Protein AF-A0A165RHS5-F1 (afdb_monomer)

Sequence (74 aa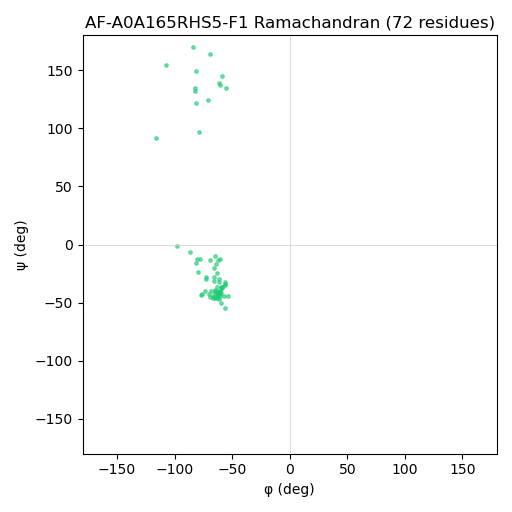):
MNMATAAAAIAGKAVTDRSADEAKLLTGTKAALDWVGVMRSKCLELAEDPGTDFTLDASWPECPPAVVALVERF

Mean predicted aligned error: 3.45 Å

Structure (mmCIF, N/CA/C/O backbone):
data_AF-A0A165RHS5-F1
#
_entry.id   AF-A0A165RHS5-F1
#
loop_
_atom_site.group_PDB
_atom_site.id
_atom_site.type_symbol
_atom_site.label_atom_id
_atom_site.label_alt_id
_atom_site.label_comp_id
_atom_site.label_asym_id
_atom_site.label_entity_id
_atom_site.label_seq_id
_atom_site.pdbx_PDB_ins_code
_atom_site.Cartn_x
_atom_site.Cartn_y
_atom_site.Cartn_z
_atom_site.occupancy
_atom_site.B_iso_or_equiv
_atom_site.auth_seq_id
_atom_site.aut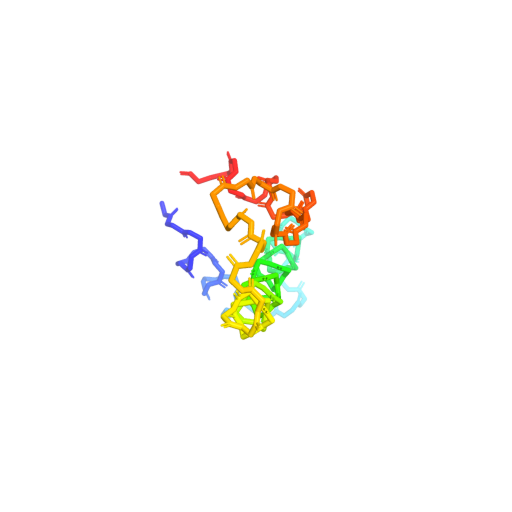h_comp_id
_atom_site.auth_asym_id
_atom_site.auth_atom_id
_atom_site.pdbx_PDB_model_num
ATOM 1 N N . MET A 1 1 ? 6.484 1.568 17.561 1.00 77.38 1 MET A N 1
ATOM 2 C CA . MET A 1 1 ? 5.932 0.292 17.041 1.00 77.38 1 MET A CA 1
ATOM 3 C C . MET A 1 1 ? 5.887 0.432 15.533 1.00 77.38 1 MET A C 1
ATOM 5 O O . MET A 1 1 ? 5.438 1.480 15.111 1.00 77.38 1 MET A O 1
ATOM 9 N N . ASN A 1 2 ? 6.389 -0.519 14.741 1.00 89.88 2 ASN A N 1
ATOM 10 C CA . ASN A 1 2 ? 6.352 -0.394 13.275 1.00 89.88 2 ASN A CA 1
ATOM 11 C C . ASN A 1 2 ? 4.999 -0.860 12.700 1.00 89.88 2 ASN A C 1
ATOM 13 O O . ASN A 1 2 ? 4.188 -1.462 13.412 1.00 89.88 2 ASN A O 1
ATOM 17 N N . MET A 1 3 ? 4.777 -0.607 11.408 1.00 91.56 3 MET A N 1
ATOM 18 C CA . MET A 1 3 ? 3.536 -0.948 10.704 1.00 91.56 3 MET A CA 1
ATOM 19 C C . MET A 1 3 ? 3.147 -2.426 10.834 1.00 91.56 3 MET A C 1
ATOM 21 O O . MET A 1 3 ? 1.991 -2.734 11.119 1.00 91.56 3 MET A O 1
ATOM 25 N N . ALA A 1 4 ? 4.107 -3.341 10.684 1.00 92.12 4 ALA A N 1
ATOM 26 C CA . ALA A 1 4 ? 3.855 -4.778 10.756 1.00 92.12 4 ALA A CA 1
ATOM 27 C C . ALA A 1 4 ? 3.425 -5.219 12.164 1.00 92.12 4 ALA A C 1
ATOM 29 O O . ALA A 1 4 ? 2.457 -5.963 12.314 1.00 92.12 4 ALA A O 1
ATOM 30 N N . THR A 1 5 ? 4.100 -4.724 13.206 1.00 94.12 5 THR A N 1
ATOM 31 C CA . THR A 1 5 ? 3.742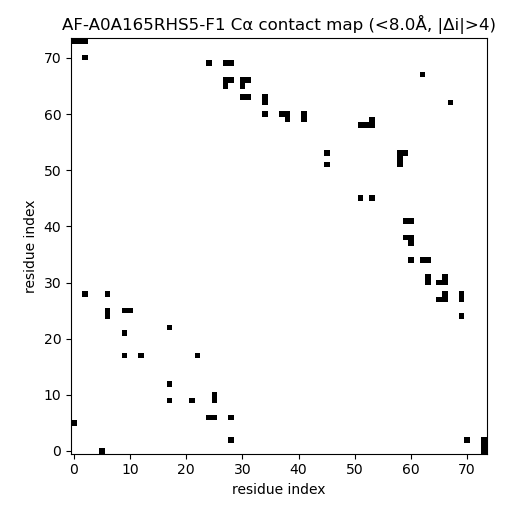 -5.018 14.599 1.00 94.12 5 THR A CA 1
ATOM 32 C C . THR A 1 5 ? 2.369 -4.444 14.959 1.00 94.12 5 THR A C 1
ATOM 34 O O . THR A 1 5 ? 1.589 -5.122 15.625 1.00 94.12 5 THR A O 1
ATOM 37 N N . ALA A 1 6 ? 2.039 -3.237 14.486 1.00 93.88 6 ALA A N 1
ATOM 38 C CA . ALA A 1 6 ? 0.727 -2.628 14.709 1.00 93.88 6 ALA A CA 1
ATOM 39 C C . ALA A 1 6 ? -0.400 -3.414 14.018 1.00 93.88 6 ALA A C 1
ATOM 41 O O . ALA A 1 6 ? -1.412 -3.728 14.645 1.00 93.88 6 ALA A O 1
ATOM 42 N N . ALA A 1 7 ? -0.205 -3.792 12.751 1.00 95.12 7 ALA A N 1
ATOM 43 C CA . ALA A 1 7 ? -1.170 -4.595 12.006 1.00 95.12 7 ALA A CA 1
ATOM 44 C C . ALA A 1 7 ? -1.385 -5.974 12.652 1.00 95.12 7 ALA A C 1
ATOM 46 O O . ALA A 1 7 ? -2.527 -6.406 12.801 1.00 95.12 7 ALA A O 1
ATOM 47 N N . ALA A 1 8 ? -0.315 -6.638 13.102 1.00 95.81 8 ALA A N 1
ATOM 48 C CA . ALA A 1 8 ? -0.404 -7.929 13.785 1.00 95.81 8 ALA A CA 1
ATOM 49 C C . ALA A 1 8 ? -1.189 -7.839 15.106 1.00 95.81 8 ALA A C 1
ATOM 51 O O . ALA A 1 8 ? -2.061 -8.671 15.362 1.00 95.81 8 ALA A O 1
ATOM 52 N N . ALA A 1 9 ? -0.934 -6.806 15.917 1.00 96.25 9 ALA A N 1
ATOM 53 C CA . ALA A 1 9 ? -1.648 -6.591 17.176 1.00 96.25 9 ALA A CA 1
ATOM 54 C C . ALA A 1 9 ? -3.160 -6.393 16.963 1.00 96.25 9 ALA A C 1
ATOM 56 O O . ALA A 1 9 ? -3.971 -6.933 17.715 1.00 96.25 9 ALA A O 1
ATOM 57 N N . ILE A 1 10 ? -3.551 -5.660 15.917 1.00 96.81 10 ILE A N 1
ATOM 58 C CA . ILE A 1 10 ? -4.962 -5.428 15.574 1.00 96.81 10 ILE A CA 1
ATOM 59 C C . ILE A 1 10 ? -5.601 -6.680 14.962 1.00 96.81 10 ILE A C 1
ATOM 61 O O . ILE A 1 10 ? -6.748 -7.006 15.273 1.00 96.81 10 ILE A O 1
ATOM 65 N N . ALA A 1 11 ? -4.874 -7.399 14.104 1.00 93.56 11 ALA A N 1
ATOM 66 C CA . ALA A 1 11 ? -5.361 -8.622 13.472 1.00 93.56 11 ALA A CA 1
ATOM 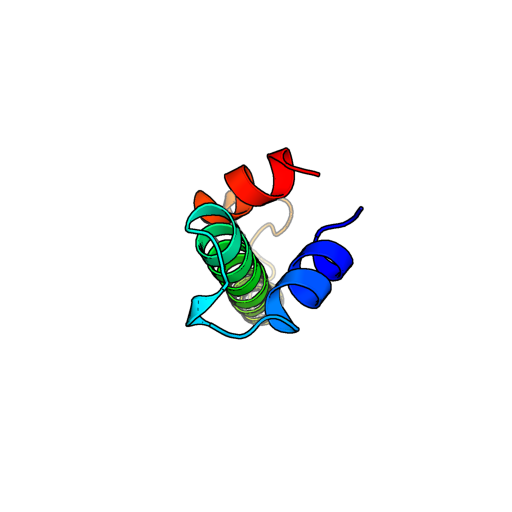67 C C . ALA A 1 11 ? -5.693 -9.716 14.500 1.00 93.56 11 ALA A C 1
ATOM 69 O O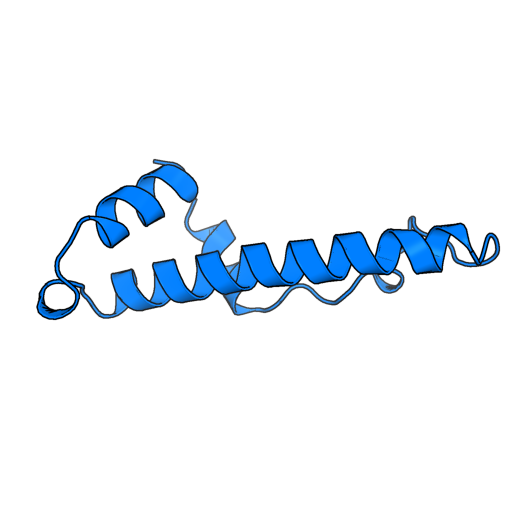 . ALA A 1 11 ? -6.620 -10.491 14.271 1.00 93.56 11 ALA A O 1
ATOM 70 N N . GLY A 1 12 ? -4.998 -9.732 15.645 1.00 94.56 12 GLY A N 1
ATOM 71 C CA . GLY A 1 12 ? -5.285 -10.627 16.768 1.00 94.56 12 GLY A CA 1
ATOM 72 C C . GLY A 1 12 ? -6.588 -10.332 17.525 1.00 94.56 12 GLY A C 1
ATOM 73 O O . GLY A 1 12 ? -7.037 -11.177 18.295 1.00 94.56 12 GLY A O 1
ATOM 74 N N . LYS A 1 13 ? -7.221 -9.169 17.314 1.00 96.56 13 LYS A N 1
ATOM 75 C CA . LYS A 1 13 ? -8.525 -8.832 17.908 1.00 96.56 13 LYS A CA 1
ATOM 76 C C . LYS A 1 13 ? -9.675 -9.445 17.114 1.00 96.56 13 LYS A C 1
ATOM 78 O O . LYS A 1 13 ? -9.604 -9.524 15.879 1.00 96.56 13 LYS A O 1
ATOM 83 N N . ALA A 1 14 ? -10.775 -9.765 17.800 1.00 96.00 14 ALA A N 1
ATOM 84 C CA . ALA A 1 14 ? -12.040 -10.048 17.131 1.00 96.00 14 ALA A CA 1
ATOM 85 C C . ALA A 1 14 ? -12.472 -8.833 16.299 1.00 96.00 14 ALA A C 1
ATOM 87 O O . ALA A 1 14 ? -12.223 -7.688 16.672 1.00 96.00 14 ALA A O 1
ATOM 88 N N . VAL A 1 15 ? -13.110 -9.072 15.152 1.00 93.81 15 VAL A N 1
ATOM 89 C CA . VAL A 1 15 ? -13.485 -7.995 14.219 1.00 93.81 15 VAL A CA 1
ATOM 90 C C . VAL A 1 15 ? -14.408 -6.967 14.883 1.00 93.81 15 VAL A C 1
ATOM 92 O O . VAL A 1 15 ? -14.250 -5.776 14.640 1.00 93.81 15 VAL A O 1
ATOM 95 N N . THR A 1 16 ? -15.313 -7.419 15.755 1.00 95.81 16 THR A N 1
ATOM 96 C CA . THR A 1 16 ? -16.243 -6.575 16.526 1.00 95.81 16 THR A CA 1
ATOM 97 C C . THR A 1 16 ? -15.556 -5.664 17.540 1.00 95.81 16 THR A C 1
ATOM 99 O O . THR A 1 16 ? -16.140 -4.661 17.934 1.00 95.81 16 THR A O 1
ATOM 102 N N . ASP A 1 17 ? -14.323 -5.988 17.930 1.00 97.25 17 ASP A N 1
ATOM 103 C CA . ASP A 1 17 ? -13.576 -5.273 18.970 1.00 97.25 17 ASP A CA 1
ATOM 104 C C . ASP A 1 17 ? -12.592 -4.255 18.374 1.00 97.25 17 ASP A C 1
ATOM 106 O O . ASP A 1 17 ? -11.867 -3.573 19.104 1.00 97.25 17 ASP A O 1
ATOM 110 N N . ARG A 1 18 ? -12.522 -4.168 17.040 1.00 97.19 18 ARG A N 1
ATOM 111 C CA . ARG A 1 18 ? -11.638 -3.237 16.336 1.00 97.19 18 ARG A CA 1
ATOM 112 C C . ARG A 1 18 ? -12.282 -1.864 16.261 1.00 97.19 18 ARG A C 1
ATOM 114 O O . ARG A 1 18 ? -13.428 -1.723 15.838 1.00 97.19 18 ARG A O 1
ATOM 121 N N . SER A 1 19 ? -11.517 -0.833 16.598 1.00 97.44 19 SER A N 1
ATOM 122 C CA . SER A 1 19 ? -11.950 0.541 16.354 1.00 97.44 19 SER A CA 1
ATOM 123 C C . SER A 1 19 ? -11.966 0.861 14.851 1.00 97.44 19 SER A C 1
ATOM 125 O O . SER A 1 19 ? -11.340 0.181 14.031 1.00 97.44 19 SER A O 1
ATOM 127 N N . ALA A 1 20 ? -12.644 1.946 14.470 1.00 96.19 20 ALA A N 1
ATOM 128 C CA . ALA A 1 20 ? -12.634 2.421 13.086 1.00 96.19 20 ALA A CA 1
ATOM 129 C C . ALA A 1 20 ? -11.212 2.748 12.590 1.00 96.19 20 ALA A C 1
ATOM 131 O O . ALA A 1 20 ? -10.872 2.460 11.442 1.00 96.19 20 ALA A O 1
ATOM 132 N N . ASP A 1 21 ? -10.360 3.303 13.451 1.00 94.56 21 ASP A N 1
ATOM 133 C CA . ASP A 1 21 ? -8.980 3.644 13.091 1.00 94.56 21 ASP A CA 1
ATOM 134 C C . ASP A 1 21 ? -8.083 2.412 12.956 1.00 94.56 21 ASP A C 1
ATOM 136 O O . ASP A 1 21 ? -7.154 2.403 12.144 1.00 94.56 21 ASP A O 1
ATOM 140 N N . GLU A 1 22 ? -8.387 1.350 13.700 1.00 95.88 22 GLU A N 1
ATOM 141 C CA . GLU A 1 22 ? -7.738 0.048 13.572 1.00 95.88 22 GLU A CA 1
ATOM 142 C C . GLU A 1 22 ? -8.125 -0.652 12.265 1.00 95.88 22 GLU A C 1
ATOM 144 O O . GLU A 1 22 ? -7.262 -1.176 11.558 1.00 95.88 22 GLU A O 1
ATOM 149 N N . ALA A 1 23 ? -9.405 -0.599 11.889 1.00 94.75 23 ALA A N 1
ATOM 150 C CA . ALA A 1 23 ? -9.871 -1.097 10.598 1.00 94.75 23 ALA A CA 1
ATOM 151 C C . ALA A 1 23 ? -9.250 -0.321 9.421 1.00 94.75 23 ALA A C 1
ATOM 153 O O . ALA A 1 23 ? -8.824 -0.929 8.433 1.00 94.75 23 ALA A O 1
ATOM 154 N N . LYS A 1 24 ? -9.130 1.010 9.536 1.00 93.75 24 LYS A N 1
ATOM 155 C CA . LYS A 1 24 ? -8.418 1.846 8.554 1.00 93.75 24 LYS A CA 1
ATOM 156 C C . LYS A 1 24 ? -6.943 1.469 8.449 1.00 93.75 24 LYS A C 1
ATOM 158 O O . LYS A 1 24 ? -6.435 1.385 7.337 1.00 93.75 24 LYS A O 1
ATOM 163 N N . LEU A 1 25 ? -6.271 1.209 9.575 1.00 95.44 25 LEU A N 1
ATOM 164 C CA . LEU A 1 25 ? -4.871 0.778 9.577 1.00 95.44 25 LEU A CA 1
ATOM 165 C C . LEU A 1 25 ? -4.708 -0.535 8.805 1.00 95.44 25 LEU A C 1
ATOM 167 O O . LEU A 1 25 ? -3.900 -0.581 7.885 1.00 95.44 25 LEU A O 1
ATOM 171 N N . LEU A 1 26 ? -5.520 -1.558 9.096 1.00 95.06 26 LEU A N 1
ATOM 172 C CA . LEU A 1 26 ? -5.469 -2.829 8.360 1.00 95.06 26 LEU A CA 1
ATOM 173 C C . LEU A 1 26 ? -5.765 -2.659 6.863 1.00 95.06 26 LEU A C 1
ATOM 175 O O . LEU A 1 26 ? -5.101 -3.274 6.030 1.00 95.06 26 LEU A O 1
ATOM 179 N N . THR A 1 27 ? -6.735 -1.808 6.520 1.00 94.00 27 THR A N 1
ATOM 180 C CA . THR A 1 27 ? -7.084 -1.505 5.123 1.00 94.00 27 THR A CA 1
ATOM 181 C C . THR A 1 27 ? -5.919 -0.833 4.397 1.00 94.00 27 THR A C 1
ATOM 183 O O . THR A 1 27 ? -5.559 -1.252 3.299 1.00 94.00 27 THR A O 1
ATOM 186 N N . GLY A 1 28 ? -5.280 0.157 5.026 1.00 94.12 28 GLY A N 1
ATOM 187 C CA . GLY A 1 28 ? -4.081 0.799 4.493 1.00 94.12 28 GLY A CA 1
ATOM 188 C C . GLY A 1 28 ? -2.916 -0.182 4.353 1.00 94.12 28 GLY A C 1
ATOM 189 O O . GLY A 1 28 ? -2.228 -0.172 3.337 1.00 94.12 28 GLY A O 1
ATOM 190 N N . THR A 1 29 ? -2.710 -1.073 5.332 1.00 95.31 29 THR A N 1
ATOM 191 C CA . THR A 1 29 ? -1.648 -2.090 5.270 1.00 95.31 29 THR A CA 1
ATOM 192 C C . THR A 1 29 ? -1.877 -3.049 4.107 1.00 95.31 29 THR A C 1
ATOM 194 O O . THR A 1 29 ? -0.934 -3.368 3.386 1.00 95.31 29 THR A O 1
ATOM 197 N N . LYS A 1 30 ? -3.126 -3.469 3.868 1.00 95.19 30 LYS A N 1
ATOM 198 C CA . LYS A 1 30 ? -3.469 -4.251 2.677 1.00 95.19 30 LYS A CA 1
ATOM 199 C C . LYS A 1 30 ? -3.181 -3.470 1.391 1.00 95.19 30 LYS A C 1
ATOM 201 O O . LYS A 1 30 ? -2.539 -4.020 0.504 1.00 95.19 30 LYS A O 1
ATOM 206 N N . ALA A 1 31 ? -3.593 -2.205 1.309 1.00 96.06 31 ALA A N 1
ATOM 207 C CA . ALA A 1 31 ? -3.335 -1.368 0.136 1.00 96.06 31 ALA A CA 1
ATOM 208 C C . ALA A 1 31 ? -1.830 -1.214 -0.155 1.00 96.06 31 ALA A C 1
ATOM 210 O O . ALA A 1 31 ? -1.428 -1.235 -1.315 1.00 96.06 31 ALA A O 1
ATOM 211 N N . ALA A 1 32 ? -0.991 -1.128 0.883 1.00 96.00 32 ALA A N 1
ATOM 212 C CA . ALA A 1 32 ? 0.462 -1.070 0.733 1.00 96.00 32 ALA A CA 1
ATOM 213 C C . ALA A 1 32 ? 1.028 -2.366 0.135 1.00 96.00 32 ALA A C 1
ATOM 215 O O . ALA A 1 32 ? 1.839 -2.321 -0.788 1.00 96.00 32 ALA A O 1
ATOM 216 N N . LEU A 1 33 ? 0.574 -3.526 0.623 1.00 96.19 33 LEU A N 1
ATOM 217 C CA . LEU A 1 33 ? 0.987 -4.830 0.095 1.00 96.19 33 LEU A CA 1
ATOM 218 C C . LEU A 1 33 ? 0.522 -5.035 -1.352 1.00 96.19 33 LEU A C 1
ATOM 220 O O . LEU A 1 33 ? 1.294 -5.521 -2.178 1.00 96.19 33 LEU A O 1
ATOM 224 N N . ASP A 1 34 ? -0.712 -4.634 -1.660 1.00 97.06 34 ASP A N 1
ATOM 225 C CA . ASP A 1 34 ? -1.259 -4.707 -3.014 1.00 97.06 34 ASP A CA 1
ATOM 226 C C . ASP A 1 34 ? -0.450 -3.806 -3.970 1.00 97.06 34 ASP A C 1
ATOM 228 O O . ASP A 1 34 ? -0.050 -4.259 -5.043 1.00 97.06 34 ASP A O 1
ATOM 232 N N . TRP A 1 35 ? -0.116 -2.574 -3.561 1.00 97.38 35 TRP A N 1
ATOM 233 C CA . TRP A 1 35 ? 0.710 -1.652 -4.354 1.00 97.38 35 TRP A CA 1
ATOM 234 C C . TRP A 1 35 ? 2.116 -2.202 -4.626 1.00 97.38 35 TRP A C 1
ATOM 236 O O . TRP A 1 35 ? 2.569 -2.171 -5.769 1.00 97.38 35 TRP A O 1
ATOM 246 N N . VAL A 1 36 ? 2.772 -2.810 -3.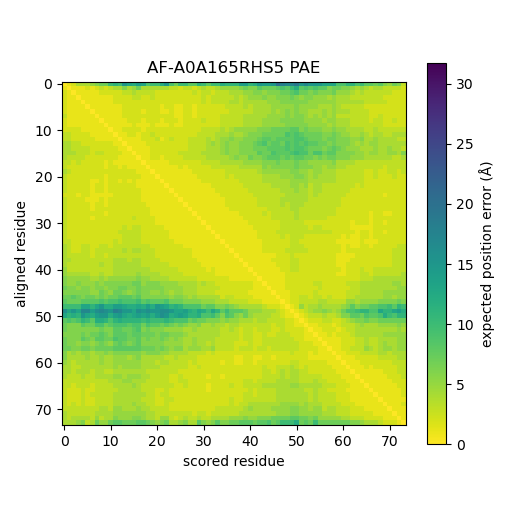631 1.00 96.38 36 VAL A N 1
ATOM 247 C CA . VAL A 1 36 ? 4.055 -3.508 -3.839 1.00 96.38 36 VAL A CA 1
ATOM 248 C C . VAL A 1 36 ? 3.911 -4.647 -4.856 1.00 96.38 36 VAL A C 1
ATOM 250 O O . VAL A 1 36 ? 4.811 -4.870 -5.665 1.00 96.38 36 VAL A O 1
ATOM 253 N N . GLY A 1 37 ? 2.779 -5.357 -4.866 1.00 97.19 37 GLY A N 1
ATOM 254 C CA . GLY A 1 37 ? 2.470 -6.357 -5.892 1.00 97.19 37 GLY A CA 1
ATOM 255 C C . GLY A 1 37 ? 2.423 -5.769 -7.308 1.00 97.19 37 GLY A C 1
ATOM 256 O O . GLY A 1 37 ? 2.992 -6.350 -8.238 1.00 97.19 37 GLY A O 1
ATOM 257 N N . VAL A 1 38 ? 1.819 -4.587 -7.466 1.00 97.00 38 VAL A N 1
ATOM 258 C CA . VAL A 1 38 ? 1.795 -3.859 -8.746 1.00 97.00 38 VAL A CA 1
ATOM 259 C C . VAL A 1 38 ? 3.202 -3.402 -9.136 1.00 97.00 38 VAL A C 1
ATOM 261 O O . VAL A 1 38 ? 3.621 -3.648 -10.265 1.00 97.00 38 VAL A O 1
ATOM 264 N N . MET A 1 39 ? 3.976 -2.828 -8.206 1.00 96.50 39 MET A N 1
ATOM 265 C CA . MET A 1 39 ? 5.367 -2.426 -8.466 1.00 96.50 39 MET A CA 1
ATOM 266 C C . MET A 1 39 ? 6.224 -3.604 -8.945 1.00 96.50 39 MET A C 1
ATOM 268 O O . MET A 1 39 ? 6.958 -3.481 -9.920 1.00 96.50 39 MET A O 1
ATOM 272 N N . ARG A 1 40 ? 6.099 -4.773 -8.302 1.00 96.19 40 ARG A N 1
ATOM 273 C CA . ARG A 1 40 ? 6.833 -5.985 -8.704 1.00 96.19 40 ARG A CA 1
ATOM 274 C C . ARG A 1 40 ? 6.458 -6.463 -10.102 1.00 96.19 40 ARG A C 1
ATOM 276 O O . ARG A 1 40 ? 7.327 -6.951 -10.815 1.00 96.19 40 ARG A O 1
ATOM 283 N N . SER A 1 41 ? 5.189 -6.329 -10.478 1.00 94.94 41 SER A N 1
ATOM 284 C CA . SER A 1 41 ? 4.729 -6.663 -11.829 1.00 94.94 41 SER A CA 1
ATOM 285 C C . SER A 1 41 ? 5.298 -5.675 -12.853 1.00 94.94 41 SER A C 1
ATOM 287 O O . SER A 1 41 ? 5.793 -6.099 -13.894 1.00 94.94 41 SER A O 1
ATOM 289 N N . LYS A 1 42 ? 5.353 -4.380 -12.505 1.00 95.00 42 LYS A N 1
ATOM 290 C CA . LYS A 1 42 ? 5.932 -3.328 -13.351 1.00 95.00 42 LYS A CA 1
ATOM 291 C C . LYS A 1 42 ? 7.419 -3.544 -13.643 1.00 95.00 42 LYS A C 1
ATOM 293 O O . LYS A 1 42 ? 7.866 -3.231 -14.740 1.00 95.00 42 LYS A O 1
ATOM 298 N N . CYS A 1 43 ? 8.177 -4.133 -12.714 1.00 93.88 43 CYS A N 1
ATOM 299 C CA . CYS A 1 43 ? 9.585 -4.470 -12.952 1.00 93.88 43 CYS A CA 1
ATOM 300 C C . CYS A 1 43 ? 9.796 -5.375 -14.177 1.00 93.88 43 CYS A C 1
ATOM 302 O O . CYS A 1 43 ? 10.825 -5.253 -14.832 1.00 93.88 43 CYS A O 1
ATOM 304 N N . LEU A 1 44 ? 8.858 -6.283 -14.475 1.00 92.56 44 LEU A N 1
ATOM 305 C CA . LEU A 1 44 ? 8.962 -7.160 -15.646 1.00 92.56 44 LEU A CA 1
ATOM 306 C C . LEU A 1 44 ? 8.801 -6.356 -16.939 1.00 92.56 44 LEU A C 1
ATOM 308 O O . LEU A 1 44 ? 9.626 -6.485 -17.834 1.00 92.56 44 LEU A O 1
ATOM 312 N N . GLU A 1 45 ? 7.810 -5.462 -16.987 1.00 91.06 45 GLU A N 1
ATOM 313 C CA . GLU A 1 45 ? 7.595 -4.560 -18.126 1.00 91.06 45 GLU A CA 1
ATOM 314 C C . GLU A 1 45 ? 8.808 -3.647 -18.363 1.00 91.06 45 GLU A C 1
ATOM 316 O O . GLU A 1 45 ? 9.258 -3.485 -19.492 1.00 91.06 45 GLU A O 1
ATOM 321 N N . LEU A 1 46 ? 9.374 -3.079 -17.292 1.00 91.81 46 LEU A N 1
ATOM 322 C CA . LEU A 1 46 ? 10.560 -2.217 -17.375 1.00 91.81 46 LEU A CA 1
ATOM 323 C C . LEU A 1 46 ? 11.807 -2.977 -17.845 1.00 91.81 46 LEU A C 1
ATOM 325 O O . LEU A 1 46 ? 12.671 -2.402 -18.495 1.00 91.81 46 LEU A O 1
ATOM 329 N N . ALA A 1 47 ? 11.919 -4.266 -17.518 1.00 90.50 47 ALA A N 1
ATOM 330 C CA . ALA A 1 47 ? 13.025 -5.096 -17.985 1.00 90.50 47 ALA A CA 1
ATOM 331 C C . ALA A 1 47 ? 12.910 -5.444 -19.481 1.00 90.50 47 ALA A C 1
ATOM 333 O O . ALA A 1 47 ? 13.931 -5.672 -20.131 1.00 90.50 47 ALA A O 1
ATOM 334 N N . GLU A 1 48 ? 11.688 -5.496 -20.019 1.00 93.38 48 GLU A N 1
ATOM 335 C CA . GLU A 1 48 ? 11.413 -5.770 -21.434 1.00 93.38 48 GLU A CA 1
ATOM 336 C C . GLU A 1 48 ? 11.602 -4.539 -22.333 1.00 93.38 48 GLU A C 1
ATOM 338 O O . GLU A 1 48 ? 11.890 -4.703 -23.520 1.00 93.38 48 GLU A O 1
ATOM 343 N N . ASP A 1 49 ? 11.500 -3.326 -21.780 1.00 89.38 49 ASP A N 1
ATOM 344 C CA . ASP A 1 49 ? 11.740 -2.068 -22.494 1.00 89.38 49 ASP A CA 1
ATOM 345 C C . ASP A 1 49 ? 12.938 -1.281 -21.919 1.00 89.38 49 ASP A C 1
ATOM 347 O O . ASP A 1 49 ? 12.768 -0.420 -21.050 1.00 89.38 49 ASP A O 1
ATOM 351 N N . PRO A 1 50 ? 14.158 -1.491 -22.457 1.00 82.44 50 PRO A N 1
ATOM 352 C CA . PRO A 1 50 ? 15.361 -0.767 -22.043 1.00 82.44 50 PRO A CA 1
ATOM 353 C C . PRO A 1 50 ? 15.305 0.748 -22.296 1.00 82.44 50 PRO A C 1
ATOM 355 O O . PRO A 1 50 ? 16.184 1.469 -21.825 1.00 82.44 50 PRO A O 1
ATOM 358 N N . GLY A 1 51 ? 14.339 1.227 -23.091 1.00 88.25 51 GLY A N 1
ATOM 359 C CA . GLY A 1 51 ? 14.136 2.647 -23.366 1.00 88.25 51 GLY A CA 1
ATOM 360 C C . GLY A 1 51 ? 13.368 3.377 -22.266 1.00 88.25 51 GLY A C 1
ATOM 361 O O . GLY A 1 51 ? 13.415 4.608 -22.215 1.00 88.25 51 GLY A O 1
ATOM 362 N N . THR A 1 52 ? 12.690 2.648 -21.376 1.00 89.31 52 THR A N 1
ATOM 363 C CA . THR A 1 52 ? 11.998 3.252 -20.242 1.00 89.31 52 THR A CA 1
ATOM 364 C C . THR A 1 52 ? 12.980 3.531 -19.101 1.00 89.31 52 THR A C 1
ATOM 366 O O . THR A 1 52 ? 13.627 2.633 -18.561 1.00 89.31 52 THR A O 1
ATOM 369 N N . ASP A 1 53 ? 13.070 4.796 -18.690 1.00 91.88 53 ASP A N 1
ATOM 370 C CA . ASP A 1 53 ? 13.923 5.219 -17.582 1.00 91.88 53 ASP A CA 1
ATOM 371 C C . ASP A 1 53 ? 13.268 4.895 -16.230 1.00 91.88 53 ASP A C 1
ATOM 373 O O . ASP A 1 53 ? 12.441 5.648 -15.711 1.00 91.88 53 ASP A O 1
ATOM 377 N N . PHE A 1 54 ? 13.648 3.768 -15.628 1.00 90.56 54 PHE A N 1
ATOM 378 C CA . PHE A 1 54 ? 13.142 3.336 -14.321 1.00 90.56 54 PHE A CA 1
ATOM 379 C C . PHE A 1 54 ? 13.536 4.267 -13.157 1.00 90.56 54 PHE A C 1
ATOM 381 O O . PHE A 1 54 ? 13.036 4.085 -12.045 1.00 90.56 54 PHE A O 1
ATOM 388 N N . THR A 1 55 ? 14.436 5.234 -13.374 1.00 92.38 55 THR A N 1
ATOM 389 C CA . THR A 1 55 ? 14.831 6.213 -12.348 1.00 92.38 55 THR A CA 1
ATOM 390 C C . THR A 1 55 ? 13.826 7.354 -12.201 1.00 92.38 55 THR A C 1
ATOM 392 O O . THR A 1 55 ? 13.872 8.083 -11.211 1.00 92.38 55 THR A O 1
ATOM 395 N N . LEU A 1 56 ? 12.890 7.488 -13.146 1.00 93.50 56 LEU A N 1
ATOM 396 C CA . LEU A 1 56 ? 11.790 8.442 -13.071 1.00 93.50 56 LEU A CA 1
ATOM 397 C C . LEU A 1 56 ? 10.643 7.885 -12.224 1.00 93.50 56 LEU A C 1
ATOM 399 O O . LEU A 1 56 ? 10.176 6.771 -12.458 1.00 93.50 56 LEU A O 1
ATOM 403 N N . ASP A 1 57 ? 10.095 8.701 -11.322 1.00 91.25 57 ASP A N 1
ATOM 404 C CA . ASP A 1 57 ? 8.902 8.340 -10.536 1.00 91.25 57 ASP A CA 1
ATOM 405 C C . ASP A 1 57 ? 7.714 7.953 -11.430 1.00 91.25 57 ASP A C 1
ATOM 407 O O . ASP A 1 57 ? 6.962 7.035 -11.113 1.00 91.25 57 ASP A O 1
ATOM 411 N N . ALA A 1 58 ? 7.585 8.604 -12.592 1.00 92.00 58 ALA A N 1
ATOM 412 C CA . ALA A 1 58 ? 6.534 8.335 -13.574 1.00 92.00 58 ALA A CA 1
ATOM 413 C C . ALA A 1 58 ? 6.597 6.921 -14.187 1.00 92.00 58 ALA A C 1
ATOM 415 O O . ALA A 1 58 ? 5.617 6.467 -14.777 1.00 92.00 58 ALA A O 1
ATOM 416 N N . SER A 1 59 ? 7.726 6.221 -14.052 1.00 93.69 59 SER A N 1
ATOM 417 C CA . SER A 1 59 ? 7.885 4.835 -14.506 1.00 93.69 59 SER A CA 1
ATOM 418 C C . SER A 1 59 ? 7.244 3.825 -13.552 1.00 93.69 59 SER A C 1
ATOM 420 O O . SER A 1 59 ? 7.064 2.657 -13.913 1.00 93.69 59 SER A O 1
ATOM 422 N N . TRP A 1 60 ? 6.865 4.265 -12.350 1.00 94.88 60 TRP A N 1
ATOM 423 C CA . TRP A 1 60 ? 6.274 3.439 -11.310 1.00 94.88 60 TRP A CA 1
ATOM 424 C C . TRP A 1 60 ? 4.778 3.728 -11.131 1.00 94.88 60 TRP A C 1
ATOM 426 O O . TRP A 1 60 ? 4.305 4.827 -11.421 1.00 94.88 60 TRP A O 1
ATOM 436 N N . PRO A 1 61 ? 3.998 2.752 -10.637 1.00 95.50 61 PRO A N 1
ATOM 437 C CA . PRO A 1 61 ? 2.606 2.987 -10.276 1.00 95.50 61 PRO A CA 1
ATOM 438 C C . PRO A 1 61 ? 2.496 4.047 -9.176 1.00 95.50 61 PRO A C 1
ATOM 440 O O . PRO A 1 61 ? 3.219 3.980 -8.180 1.00 95.50 61 PRO A O 1
ATOM 443 N N . GLU A 1 62 ? 1.535 4.961 -9.310 1.00 95.56 62 GLU A N 1
ATOM 444 C CA . GLU A 1 62 ? 1.260 5.985 -8.300 1.00 95.56 62 GLU A CA 1
ATOM 445 C C . GLU A 1 62 ? 0.994 5.354 -6.922 1.00 95.56 62 GLU A C 1
ATOM 447 O O . GLU A 1 62 ? 0.260 4.367 -6.798 1.00 95.56 62 GLU A O 1
ATOM 452 N N . CYS A 1 63 ? 1.610 5.917 -5.878 1.00 94.62 63 CYS A N 1
ATOM 453 C CA . CYS A 1 63 ? 1.414 5.451 -4.511 1.00 94.62 63 CYS A CA 1
ATOM 454 C C . CYS A 1 63 ? -0.000 5.819 -4.030 1.00 94.62 63 CYS A C 1
ATOM 456 O O . CYS A 1 63 ? -0.352 7.001 -4.031 1.00 94.62 63 CYS A O 1
ATOM 458 N N . PRO A 1 64 ? -0.824 4.855 -3.576 1.00 95.19 64 PRO A N 1
ATOM 459 C CA . PRO A 1 64 ? -2.176 5.163 -3.132 1.00 95.19 64 PRO A CA 1
ATOM 460 C C . PRO A 1 64 ? -2.174 6.133 -1.934 1.00 95.19 64 PRO A C 1
ATOM 462 O O . PRO A 1 64 ? -1.427 5.907 -0.977 1.00 95.19 64 PRO A O 1
ATOM 465 N N . PRO A 1 65 ? -3.071 7.139 -1.876 1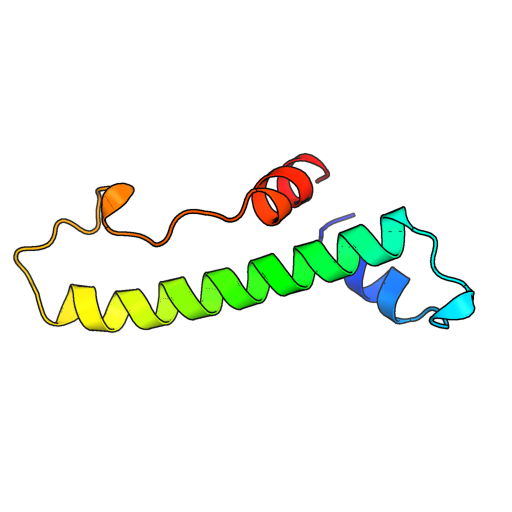.00 93.50 65 PRO A N 1
ATOM 466 C CA . PRO A 1 65 ? -3.114 8.102 -0.767 1.00 93.50 65 PRO A CA 1
ATOM 467 C C . PRO A 1 65 ? -3.267 7.460 0.620 1.00 93.50 65 PRO A C 1
ATOM 469 O O . PRO A 1 65 ? -2.721 7.946 1.607 1.00 93.50 65 PRO A O 1
ATOM 472 N N . ALA A 1 66 ? -3.973 6.327 0.702 1.00 90.00 66 ALA A N 1
ATOM 473 C CA . ALA A 1 66 ? -4.126 5.566 1.942 1.00 90.00 66 ALA A CA 1
ATOM 474 C C . ALA A 1 66 ? -2.806 4.952 2.445 1.00 90.00 66 ALA A C 1
ATOM 476 O O . ALA A 1 66 ? -2.654 4.746 3.647 1.00 90.00 66 ALA A O 1
ATOM 477 N N . VAL A 1 67 ? -1.864 4.657 1.542 1.00 93.19 67 VAL A N 1
ATOM 478 C CA . VAL A 1 67 ? -0.527 4.153 1.881 1.00 93.19 67 VAL A CA 1
ATOM 479 C C . VAL A 1 67 ? 0.348 5.299 2.376 1.00 93.19 67 VAL A C 1
ATOM 481 O O . VAL A 1 67 ? 0.985 5.150 3.414 1.00 93.19 67 VAL A O 1
ATOM 484 N N . VAL A 1 68 ? 0.308 6.459 1.712 1.00 93.62 68 VAL A N 1
ATOM 485 C CA . VAL A 1 68 ? 1.004 7.680 2.163 1.00 93.62 68 VAL A CA 1
ATOM 486 C C . VAL A 1 68 ? 0.572 8.047 3.584 1.00 93.62 68 VAL A C 1
ATOM 488 O O . VAL A 1 68 ? 1.396 8.081 4.495 1.00 93.62 68 VAL A O 1
ATOM 491 N N . ALA A 1 69 ? -0.738 8.183 3.803 1.00 91.44 69 ALA A N 1
ATOM 492 C CA . ALA A 1 69 ? -1.300 8.508 5.112 1.00 91.44 69 ALA A CA 1
ATOM 493 C C . ALA A 1 69 ? -1.026 7.431 6.176 1.00 91.44 69 ALA A C 1
ATOM 495 O O . ALA A 1 69 ? -1.057 7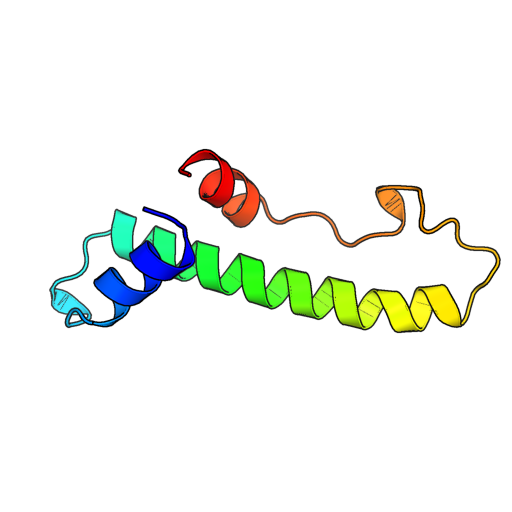.713 7.371 1.00 91.44 69 ALA A O 1
ATOM 496 N N . LEU A 1 70 ? -0.793 6.176 5.774 1.00 92.62 70 LEU A N 1
ATOM 497 C CA . LEU A 1 70 ? -0.391 5.116 6.694 1.00 92.62 70 LEU A CA 1
ATOM 498 C C . LEU A 1 70 ? 1.081 5.245 7.097 1.00 92.62 70 LEU A C 1
ATOM 500 O O . LEU A 1 70 ? 1.390 5.037 8.267 1.00 92.62 70 LEU A O 1
ATOM 504 N N . VAL A 1 71 ? 1.972 5.553 6.152 1.00 90.62 71 VAL A N 1
ATOM 505 C CA . VAL A 1 71 ? 3.414 5.701 6.404 1.00 90.62 71 VAL A CA 1
ATOM 506 C C . VAL A 1 71 ? 3.690 6.887 7.322 1.00 90.62 71 VAL A C 1
ATOM 508 O O . VAL A 1 71 ? 4.472 6.741 8.249 1.00 90.62 71 VAL A O 1
ATOM 511 N N . GLU A 1 72 ? 2.982 8.006 7.159 1.00 92.69 72 GLU A N 1
ATOM 512 C CA . GLU A 1 72 ? 3.113 9.194 8.024 1.00 92.69 72 GLU A CA 1
ATOM 513 C C . GLU A 1 72 ? 2.775 8.940 9.508 1.00 92.69 72 GLU A C 1
ATOM 515 O O . GLU A 1 72 ? 3.054 9.775 10.368 1.00 92.69 72 GLU A O 1
ATOM 520 N N . ARG A 1 73 ? 2.164 7.794 9.835 1.00 86.75 73 ARG A N 1
ATOM 521 C CA . ARG A 1 73 ? 1.814 7.406 11.212 1.00 86.75 73 ARG A CA 1
ATOM 522 C C . ARG A 1 73 ? 2.939 6.684 11.959 1.00 86.75 73 ARG A C 1
ATOM 524 O O . ARG A 1 73 ? 2.742 6.374 13.138 1.00 86.75 73 ARG A O 1
ATOM 531 N N . PHE A 1 74 ? 4.046 6.357 11.294 1.00 84.88 74 PHE A N 1
ATOM 532 C CA . PHE A 1 74 ? 5.152 5.554 11.826 1.00 84.88 74 PHE A CA 1
ATOM 533 C C . PHE A 1 74 ? 6.489 6.275 11.705 1.00 84.88 74 PHE A C 1
ATOM 535 O O . PHE A 1 74 ? 7.326 6.031 12.604 1.00 84.88 74 PHE A O 1
#

Foldseek 3Di:
DDLVVLLVVLVPDDPVPHDPVNVLSVVLVVLVVVQVVQQVVLVVVCVVDVPDDPVDPVSGPDRDPSNVVNNVVD

Secondary structure (DSSP, 8-state):
--HHHHHHHHHTS-GGG--HHHHHHHHHHHHHHHHHHHHHHHHHHHHH-TTS-TTSGGGSPPPPHHHHHHHTT-

pLDDT: mean 93.49, std 3.46, range [77.38, 97.44]

Solvent-accessible surface area (backbone atoms only — not comparable to full-atom values): 4506 Å² total; per-residue (Å²): 125,54,71,68,61,51,43,51,62,55,67,73,46,58,77,90,76,52,52,73,68,53,52,48,48,46,52,22,53,50,52,42,54,51,49,51,53,53,48,60,55,48,52,56,58,49,68,74,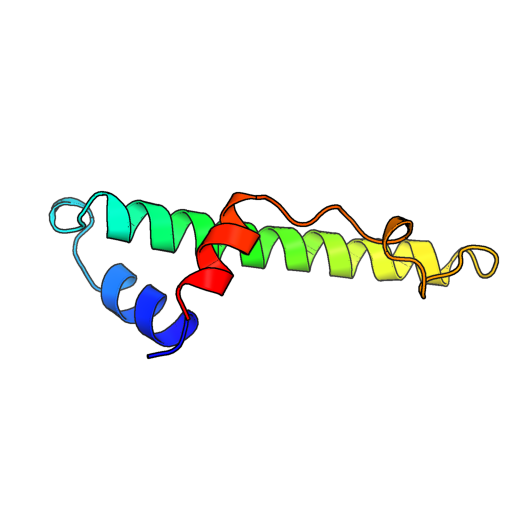36,84,86,56,62,76,87,41,74,86,68,48,75,82,78,54,67,55,35,56,63,50,57,79,75,102

Nearest PDB structures (foldseek):
  7ypx-assembly1_c  TM=8.830E-01  e=8.048E-03  uncultured cyanophage
  8gtm-assembly1_A  TM=4.706E-01  e=7.144E+00  Homo sapiens
  7si3-assembly1_A  TM=3.872E-01  e=9.870E+00  Xenopus tropicalis

Radius of gyration: 15.76 Å; Cα contacts (8 Å, |Δi|>4): 41; chains: 1; bounding box: 32×20×42 Å